Protein AF-A0A7X6YER9-F1 (afdb_monomer_lite)

pLDDT: mean 93.05, std 5.69, range [65.25, 98.38]

Secondary structure (DSSP, 8-state):
-------EE-GGGS----BTTB---S----HHHHHHTTTTTT-SEE---HHHHSTTGGG--HHHHHHHHHHHHHHHH-

Structure (mmCIF, N/CA/C/O backbone):
data_AF-A0A7X6YER9-F1
#
_entry.id   AF-A0A7X6YER9-F1
#
loop_
_atom_site.group_PDB
_atom_site.id
_atom_site.type_symbol
_atom_site.label_atom_id
_atom_site.label_alt_id
_atom_site.label_comp_id
_atom_site.label_asym_id
_atom_site.label_entity_id
_atom_site.label_seq_id
_atom_site.pdbx_PDB_ins_code
_atom_site.Cartn_x
_atom_site.Cartn_y
_atom_site.Cartn_z
_atom_site.occupancy
_atom_site.B_iso_or_equiv
_atom_site.auth_seq_id
_atom_site.auth_comp_id
_atom_site.auth_asym_id
_atom_site.auth_atom_id
_atom_site.pdbx_PDB_model_num
ATOM 1 N N . MET A 1 1 ? -8.291 9.573 32.649 1.00 65.25 1 MET A N 1
ATOM 2 C CA . MET A 1 1 ? -8.671 9.623 31.220 1.00 65.25 1 MET A CA 1
ATOM 3 C C . MET A 1 1 ? -8.254 8.306 30.592 1.00 65.25 1 MET A C 1
ATOM 5 O O . MET A 1 1 ? -7.145 7.872 30.875 1.00 65.25 1 MET A O 1
ATOM 9 N N . GLN A 1 2 ? -9.129 7.643 29.834 1.00 78.31 2 GLN A N 1
ATOM 10 C CA . GLN A 1 2 ? -8.723 6.470 29.050 1.00 78.31 2 GLN A CA 1
ATOM 11 C C . GLN A 1 2 ? -7.895 6.944 27.849 1.00 78.31 2 GLN A C 1
ATOM 13 O O . GLN A 1 2 ? -8.171 8.016 27.310 1.00 78.31 2 GLN A O 1
ATOM 18 N N . ALA A 1 3 ? -6.858 6.198 27.472 1.00 86.81 3 ALA A N 1
ATOM 19 C CA . ALA A 1 3 ? -6.039 6.537 26.314 1.00 86.81 3 ALA A CA 1
ATOM 20 C C . ALA A 1 3 ? -6.828 6.304 25.015 1.00 86.81 3 ALA A C 1
ATOM 22 O O . ALA A 1 3 ? -7.476 5.270 24.864 1.00 86.81 3 ALA A O 1
ATOM 23 N N . THR A 1 4 ? -6.748 7.245 24.073 1.00 91.19 4 THR A N 1
ATOM 24 C CA . THR A 1 4 ? -7.243 7.043 22.706 1.00 91.19 4 THR A CA 1
ATOM 25 C C . THR A 1 4 ? -6.157 6.344 21.899 1.00 91.19 4 THR A C 1
ATOM 27 O O . THR A 1 4 ? -5.116 6.939 21.615 1.00 91.19 4 THR A O 1
ATOM 30 N N . PHE A 1 5 ? -6.385 5.083 21.544 1.00 91.62 5 PHE A N 1
ATOM 31 C CA . PHE A 1 5 ? -5.483 4.334 20.673 1.00 91.62 5 PHE A CA 1
ATOM 32 C C . PHE A 1 5 ? -5.688 4.738 19.215 1.00 91.62 5 PHE A C 1
ATOM 34 O O . PHE A 1 5 ? -6.806 5.051 18.814 1.00 91.62 5 PHE A O 1
ATOM 41 N N . ARG A 1 6 ? -4.599 4.729 18.440 1.00 92.31 6 ARG A N 1
ATOM 42 C CA . ARG A 1 6 ? -4.629 4.908 16.988 1.00 92.31 6 ARG A CA 1
ATOM 43 C C . ARG A 1 6 ? -4.007 3.689 16.339 1.00 92.31 6 ARG A C 1
ATOM 45 O O . ARG A 1 6 ? -2.817 3.442 16.541 1.00 92.31 6 ARG A O 1
ATOM 52 N N . PHE A 1 7 ? -4.797 2.931 15.597 1.00 93.69 7 PHE A N 1
ATOM 53 C CA . PHE A 1 7 ? -4.330 1.708 14.957 1.00 93.69 7 PHE A CA 1
ATOM 54 C C . PHE A 1 7 ? -3.986 1.977 13.501 1.00 93.69 7 PHE A C 1
ATOM 56 O O . PHE A 1 7 ? -4.717 2.653 12.785 1.00 93.69 7 PHE A O 1
ATOM 63 N N . THR A 1 8 ? -2.877 1.418 13.038 1.00 94.69 8 THR A N 1
ATOM 64 C CA . THR A 1 8 ? -2.464 1.494 11.635 1.00 94.69 8 THR A CA 1
ATOM 65 C C . THR A 1 8 ? -2.117 0.108 11.124 1.00 94.69 8 THR A C 1
ATOM 67 O O . THR A 1 8 ? -1.829 -0.790 11.915 1.00 94.69 8 THR A O 1
ATOM 70 N N . PHE A 1 9 ? -2.116 -0.064 9.807 1.00 92.88 9 PHE A N 1
ATOM 71 C CA . PHE A 1 9 ? -1.679 -1.305 9.172 1.00 92.88 9 PHE A CA 1
ATOM 72 C C . PHE A 1 9 ? -0.919 -1.013 7.877 1.00 92.88 9 PHE A C 1
ATOM 74 O O . PHE A 1 9 ? -1.080 0.052 7.276 1.00 92.88 9 PHE A O 1
ATOM 81 N N . GLY A 1 10 ? -0.113 -1.976 7.445 1.00 94.19 10 GLY A N 1
ATOM 82 C CA . GLY A 1 10 ? 0.495 -1.995 6.122 1.00 94.19 10 GLY A CA 1
ATOM 83 C C . GLY A 1 10 ? -0.221 -2.989 5.202 1.00 94.19 10 GLY A C 1
ATOM 84 O O . GLY A 1 10 ? -0.620 -4.063 5.669 1.00 94.19 10 GLY A O 1
ATOM 85 N N . PRO A 1 11 ? -0.361 -2.716 3.892 1.00 92.94 11 PRO A N 1
ATOM 86 C CA . PRO A 1 11 ? -0.953 -3.659 2.939 1.00 92.94 11 PRO A CA 1
ATOM 87 C C . PRO A 1 11 ? -0.306 -5.056 2.960 1.00 92.94 11 PRO A C 1
ATOM 89 O O . PRO A 1 11 ? -0.996 -6.056 2.739 1.00 92.94 11 PRO A O 1
ATOM 92 N N . TRP A 1 12 ? 0.988 -5.147 3.291 1.00 92.31 12 TRP A N 1
ATOM 93 C CA . TRP A 1 12 ? 1.727 -6.407 3.442 1.00 92.31 12 TRP A CA 1
ATOM 94 C C . TRP A 1 12 ? 1.247 -7.277 4.610 1.00 92.31 12 TRP A C 1
ATOM 96 O O . TRP A 1 12 ? 1.502 -8.477 4.612 1.00 92.31 12 TRP A O 1
ATOM 106 N N . ASN A 1 13 ? 0.516 -6.732 5.592 1.00 92.44 13 ASN A N 1
ATOM 107 C CA . ASN A 1 13 ? -0.089 -7.554 6.646 1.00 92.44 13 ASN A CA 1
ATOM 108 C C . ASN A 1 13 ? -1.146 -8.514 6.072 1.00 92.44 13 ASN A C 1
ATOM 110 O O . ASN A 1 13 ? -1.318 -9.627 6.570 1.00 92.44 13 ASN A O 1
ATOM 114 N N . ILE A 1 14 ? -1.805 -8.121 4.975 1.00 90.81 14 ILE A N 1
ATOM 115 C CA . ILE A 1 14 ? -2.735 -8.959 4.212 1.00 90.81 14 ILE A CA 1
ATOM 116 C C . ILE A 1 14 ? -1.939 -9.709 3.125 1.00 90.81 14 ILE A C 1
ATOM 118 O O . ILE A 1 14 ? -2.104 -9.481 1.924 1.00 90.81 14 ILE A O 1
ATOM 122 N N . HIS A 1 15 ? -0.995 -10.545 3.563 1.00 92.50 15 HIS A N 1
ATOM 123 C CA . HIS A 1 15 ? -0.143 -11.382 2.708 1.00 92.50 15 HIS A CA 1
ATOM 124 C C . HIS A 1 15 ? -0.869 -12.662 2.255 1.00 92.50 15 HIS A C 1
ATOM 126 O O . HIS A 1 15 ? -1.868 -13.044 2.851 1.00 92.50 15 HIS A O 1
ATOM 132 N N . GLU A 1 16 ? -0.365 -13.363 1.241 1.00 96.81 16 GLU A N 1
ATOM 133 C CA . GLU A 1 16 ? -0.953 -14.627 0.761 1.00 96.81 16 GLU A CA 1
ATOM 134 C C . GLU A 1 16 ? -0.429 -15.859 1.516 1.00 96.81 16 GLU A C 1
ATOM 136 O O . GLU A 1 16 ? -1.049 -16.921 1.525 1.00 96.81 16 GLU A O 1
ATOM 141 N N . GLY A 1 17 ? 0.679 -15.704 2.242 1.00 96.62 17 GLY A N 1
ATOM 142 C CA . GLY A 1 17 ? 1.258 -16.744 3.094 1.00 96.62 17 GLY A CA 1
ATOM 143 C C . GLY A 1 17 ? 2.325 -17.611 2.436 1.00 96.62 17 GLY A C 1
ATOM 144 O O . GLY A 1 17 ? 2.710 -18.589 3.058 1.00 96.62 17 GLY A O 1
ATOM 145 N N . ALA A 1 18 ? 2.803 -17.260 1.239 1.00 97.19 18 ALA A N 1
ATOM 146 C CA . ALA A 1 18 ? 3.973 -17.910 0.656 1.00 97.19 18 ALA A CA 1
ATOM 147 C C . ALA A 1 18 ? 5.214 -17.740 1.549 1.00 97.19 18 ALA A C 1
ATOM 149 O O . ALA A 1 18 ? 5.393 -16.710 2.205 1.00 97.19 18 ALA A O 1
ATOM 150 N N . ASP A 1 19 ? 6.084 -18.739 1.542 1.00 96.56 19 ASP A N 1
ATOM 151 C CA . ASP A 1 19 ? 7.372 -18.708 2.230 1.00 96.56 19 ASP A CA 1
ATOM 152 C C . ASP A 1 19 ? 8.429 -19.471 1.397 1.00 96.56 19 ASP A C 1
ATOM 154 O O . ASP A 1 19 ? 8.100 -20.001 0.333 1.00 96.56 19 ASP A O 1
ATOM 158 N N . PRO A 1 20 ? 9.713 -19.525 1.806 1.00 97.81 20 PRO A N 1
ATOM 159 C CA . PRO A 1 20 ? 10.752 -20.196 1.017 1.00 97.81 20 PRO A CA 1
ATOM 160 C C . PRO A 1 20 ? 10.527 -21.695 0.748 1.00 97.81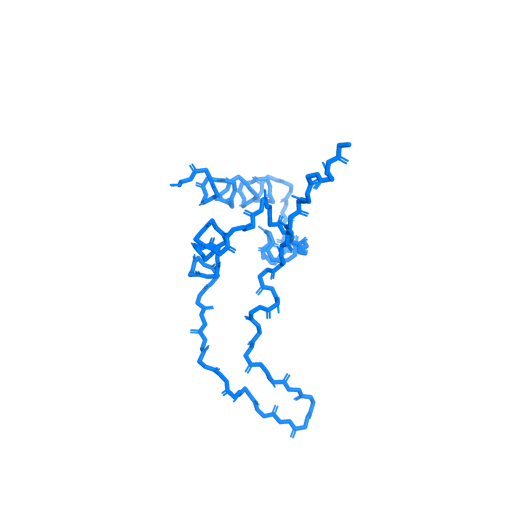 20 PRO A C 1
ATOM 162 O O . PRO A 1 20 ? 11.194 -22.256 -0.121 1.00 97.81 20 PRO A O 1
ATOM 165 N N . PHE A 1 21 ? 9.632 -22.353 1.489 1.00 97.75 21 PHE A N 1
ATOM 166 C CA . PHE A 1 21 ? 9.368 -23.792 1.427 1.00 97.75 21 PHE A CA 1
ATOM 167 C C . PHE A 1 21 ? 7.921 -24.137 1.039 1.00 97.75 21 PHE A C 1
ATOM 169 O O . PHE A 1 21 ? 7.610 -25.319 0.876 1.00 97.75 21 PHE A O 1
ATOM 176 N N . GLY A 1 22 ? 7.042 -23.146 0.872 1.00 97.44 22 GLY A N 1
ATOM 177 C CA . GLY A 1 22 ? 5.621 -23.354 0.612 1.00 97.44 22 GLY A CA 1
ATOM 178 C C . GLY A 1 22 ? 5.007 -22.305 -0.323 1.00 97.44 22 GLY A C 1
ATOM 179 O O . GLY A 1 22 ? 5.408 -21.140 -0.311 1.00 97.44 22 GLY A O 1
ATOM 180 N N . PRO A 1 23 ? 4.015 -22.697 -1.146 1.00 97.62 23 PRO A N 1
ATOM 181 C CA . PRO A 1 23 ? 3.323 -21.765 -2.031 1.00 97.62 23 PRO A CA 1
ATOM 182 C C . PRO A 1 23 ? 2.391 -20.825 -1.248 1.00 97.62 23 PRO A C 1
ATOM 184 O O . PRO A 1 23 ? 2.139 -21.019 -0.059 1.00 97.62 23 PRO A O 1
ATOM 187 N N . SER A 1 24 ? 1.813 -19.834 -1.935 1.00 97.69 24 SER A N 1
ATOM 188 C CA . SER A 1 24 ? 0.676 -19.068 -1.408 1.00 97.69 24 SER A CA 1
ATOM 189 C C . SER A 1 24 ? -0.466 -20.003 -0.992 1.00 97.69 24 SER A C 1
ATOM 191 O O . SER A 1 24 ? -0.782 -20.967 -1.691 1.00 97.69 24 SER A O 1
ATOM 193 N N . VAL A 1 25 ? -1.107 -19.694 0.138 1.00 97.62 25 VAL A N 1
ATOM 194 C CA . VAL A 1 25 ? -2.204 -20.497 0.721 1.00 97.62 25 VAL A CA 1
ATOM 195 C C . VAL A 1 25 ? -3.511 -19.713 0.867 1.00 97.62 25 VAL A C 1
ATOM 197 O O . VAL A 1 25 ? -4.502 -20.240 1.369 1.00 97.62 25 VAL A O 1
ATOM 200 N N . ARG A 1 26 ? -3.521 -18.441 0.461 1.00 97.19 26 ARG A N 1
ATOM 201 C CA . ARG A 1 26 ? -4.684 -17.546 0.456 1.00 97.19 26 ARG A CA 1
ATOM 202 C C . ARG A 1 26 ? -4.835 -16.918 -0.924 1.00 97.19 26 ARG A C 1
ATOM 204 O O . ARG A 1 26 ? -3.834 -16.676 -1.594 1.00 97.19 26 ARG A O 1
ATOM 211 N N . ASP A 1 27 ? -6.074 -16.616 -1.297 1.00 95.88 27 ASP A N 1
ATOM 212 C CA . ASP A 1 27 ? -6.376 -15.913 -2.542 1.00 95.88 27 ASP A CA 1
ATOM 213 C C . ASP A 1 27 ? -5.767 -14.506 -2.564 1.00 95.88 27 ASP A C 1
ATOM 215 O O . ASP A 1 27 ? -5.695 -13.808 -1.544 1.00 95.88 27 ASP A O 1
ATOM 219 N N . THR A 1 28 ? -5.382 -14.064 -3.760 1.00 93.81 28 THR A N 1
ATOM 220 C CA . THR A 1 28 ? -4.868 -12.716 -3.986 1.00 93.81 28 THR A CA 1
ATOM 221 C C . THR A 1 28 ? -5.958 -11.670 -3.778 1.00 93.81 28 THR A C 1
ATOM 223 O O . THR A 1 28 ? -7.032 -11.719 -4.378 1.00 93.81 28 THR A O 1
ATOM 226 N N . LEU A 1 29 ? -5.635 -10.642 -2.995 1.00 92.81 29 LEU A N 1
ATOM 227 C CA . LEU A 1 29 ? -6.372 -9.383 -2.983 1.00 92.81 29 LEU A CA 1
ATOM 228 C C . LEU A 1 29 ? -5.559 -8.326 -3.719 1.00 92.81 29 LEU A C 1
ATOM 230 O O . LEU A 1 29 ? -4.386 -8.110 -3.410 1.00 92.81 29 LEU A O 1
ATOM 234 N N . SER A 1 30 ? -6.192 -7.624 -4.658 1.00 93.25 30 SER A N 1
ATOM 235 C CA . SER A 1 30 ? -5.568 -6.467 -5.299 1.00 93.25 30 SER A CA 1
ATOM 236 C C . SER A 1 30 ? -5.220 -5.399 -4.262 1.00 93.25 30 SER A C 1
ATOM 238 O O . SER A 1 30 ? -5.878 -5.261 -3.227 1.00 93.25 30 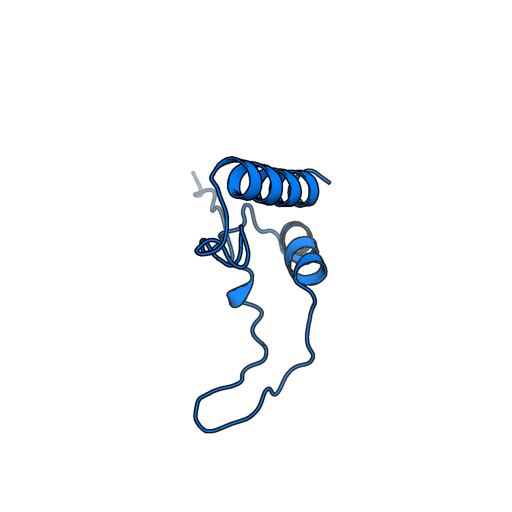SER A O 1
ATOM 240 N N . PHE A 1 31 ? -4.210 -4.587 -4.562 1.00 91.56 31 PHE A N 1
ATOM 241 C CA . PHE A 1 31 ? -3.789 -3.488 -3.695 1.00 91.56 31 PHE A CA 1
ATOM 242 C C . PHE A 1 31 ? -4.954 -2.554 -3.318 1.00 91.56 31 PHE A C 1
ATOM 244 O O . PHE A 1 31 ? -5.177 -2.270 -2.143 1.00 91.56 31 PHE A O 1
ATOM 251 N N . ALA A 1 32 ? -5.787 -2.178 -4.294 1.00 90.75 32 ALA A N 1
ATOM 252 C CA . ALA A 1 32 ? -6.972 -1.357 -4.054 1.00 90.75 32 ALA A CA 1
ATOM 253 C C . ALA A 1 32 ? -8.013 -2.053 -3.156 1.00 90.75 32 ALA A C 1
ATOM 255 O O . ALA A 1 32 ? -8.656 -1.392 -2.341 1.00 90.75 32 ALA A O 1
ATOM 256 N N . GLN A 1 33 ? -8.184 -3.379 -3.266 1.00 91.62 33 GLN A N 1
ATOM 257 C CA . GLN A 1 33 ? -9.043 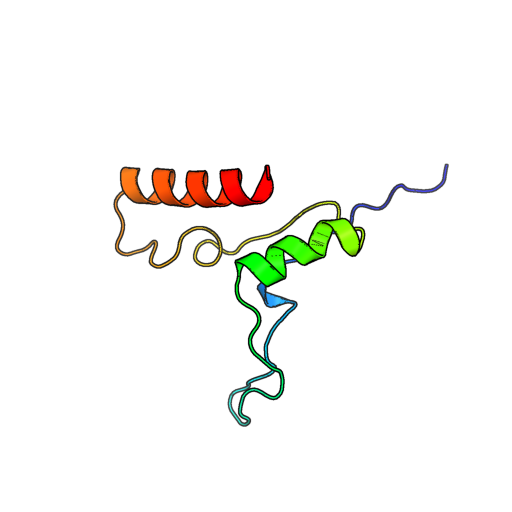-4.129 -2.342 1.00 91.62 33 GLN A CA 1
ATOM 258 C C . GLN A 1 33 ? -8.492 -4.085 -0.917 1.00 91.62 33 GLN A C 1
ATOM 260 O O . GLN A 1 33 ? -9.276 -3.844 -0.005 1.00 91.62 33 GLN A O 1
ATOM 265 N N . LYS A 1 34 ? -7.175 -4.248 -0.721 1.00 91.94 34 LYS A N 1
ATOM 266 C CA . LYS A 1 34 ? -6.534 -4.152 0.604 1.00 91.94 34 LYS A CA 1
ATOM 267 C C . LYS A 1 34 ? -6.730 -2.766 1.223 1.00 91.94 34 LYS A C 1
ATOM 269 O O . LYS A 1 34 ? -7.148 -2.668 2.374 1.00 91.94 34 LYS A O 1
ATOM 274 N N . LEU A 1 35 ? -6.523 -1.698 0.448 1.00 91.00 35 LEU A N 1
ATOM 275 C CA . LEU A 1 35 ? -6.734 -0.323 0.916 1.00 91.00 35 LEU A CA 1
ATOM 276 C C . LEU A 1 35 ? -8.196 -0.022 1.260 1.00 91.00 35 LEU A C 1
ATOM 278 O O . LEU A 1 35 ? -8.466 0.722 2.190 1.00 91.00 35 LEU A O 1
ATOM 282 N N . LYS A 1 36 ? -9.175 -0.634 0.596 1.00 87.62 36 LYS A N 1
ATOM 283 C CA . LYS A 1 36 ? -10.585 -0.425 0.968 1.00 87.62 36 LYS A CA 1
ATOM 284 C C . LYS A 1 36 ? -10.966 -1.029 2.325 1.00 87.62 36 LYS A C 1
ATOM 286 O O . LYS A 1 36 ? -11.988 -0.635 2.878 1.00 87.62 36 LYS A O 1
ATOM 291 N N . GLN A 1 37 ? -10.173 -1.953 2.876 1.00 84.88 37 GLN A N 1
ATOM 292 C CA . GLN A 1 37 ? -10.508 -2.638 4.131 1.00 84.88 37 GLN A CA 1
ATOM 293 C C . GLN A 1 37 ? -10.205 -1.816 5.393 1.00 84.88 37 GLN A C 1
ATOM 295 O O . GLN A 1 37 ? -10.767 -2.109 6.445 1.00 84.88 37 GLN A O 1
ATOM 300 N N . PHE A 1 38 ? -9.361 -0.779 5.336 1.00 85.69 38 PHE A N 1
ATOM 301 C CA . PHE A 1 38 ? -8.843 -0.171 6.571 1.00 85.69 38 PHE A CA 1
ATOM 302 C C . PHE A 1 38 ? -9.879 0.624 7.366 1.00 85.69 38 PHE A C 1
ATOM 304 O O . PHE A 1 38 ? -9.968 0.450 8.581 1.00 85.69 38 PHE A O 1
ATOM 311 N N . LYS A 1 39 ? -10.699 1.449 6.695 1.00 82.50 39 LYS A N 1
ATOM 312 C CA . LYS A 1 39 ? -11.765 2.211 7.368 1.00 82.50 39 LYS A CA 1
ATOM 313 C C . LYS A 1 39 ? -12.821 1.268 7.974 1.00 82.50 39 LYS A C 1
ATOM 315 O O . LYS A 1 39 ? -13.117 1.432 9.155 1.00 82.50 39 LYS A O 1
ATOM 320 N N . PRO A 1 40 ? -13.353 0.257 7.246 1.00 86.62 40 PRO A N 1
ATOM 321 C CA . PRO A 1 40 ? -14.301 -0.707 7.817 1.00 86.62 40 PRO A CA 1
ATOM 322 C C . PRO A 1 40 ? -13.778 -1.487 9.028 1.00 86.62 40 PRO A C 1
ATOM 324 O O . PRO A 1 40 ? -14.559 -1.824 9.912 1.00 86.62 40 PRO A O 1
ATOM 327 N N . LEU A 1 41 ? -12.473 -1.770 9.076 1.00 88.69 41 LEU A N 1
ATOM 328 C CA . LEU A 1 41 ? 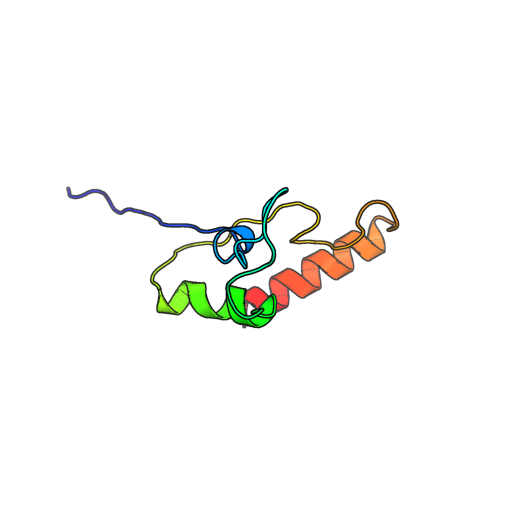-11.842 -2.511 10.173 1.00 88.69 41 LEU A CA 1
ATOM 329 C C . LEU A 1 41 ? -11.425 -1.626 11.363 1.00 88.69 41 LEU A C 1
ATOM 331 O O . LEU A 1 41 ? -10.923 -2.151 12.354 1.00 88.69 41 LEU A O 1
ATOM 335 N N . GLY A 1 42 ? -11.648 -0.308 11.296 1.00 89.94 42 GLY A N 1
ATOM 336 C CA . GLY A 1 42 ? -11.380 0.618 12.400 1.00 89.94 42 GLY A CA 1
ATOM 337 C C . GLY A 1 42 ? -9.932 1.106 12.502 1.00 89.94 42 GLY A C 1
ATOM 338 O O . GLY A 1 42 ? -9.519 1.526 13.579 1.00 89.94 42 GLY A O 1
ATOM 339 N N . PHE A 1 43 ? -9.158 1.056 11.413 1.00 92.81 43 PHE A N 1
ATOM 340 C CA . PHE A 1 43 ? -7.809 1.625 11.380 1.00 92.81 43 PHE A CA 1
ATOM 341 C C . PHE A 1 43 ? -7.832 3.132 11.089 1.00 92.81 43 PHE A C 1
ATOM 343 O O . PHE A 1 43 ? -8.568 3.614 10.227 1.00 92.81 43 PHE A O 1
ATOM 350 N N . ASP A 1 44 ? -6.950 3.863 11.763 1.00 91.94 44 ASP A N 1
ATOM 351 C CA . ASP A 1 44 ? -6.765 5.311 11.660 1.00 91.94 44 ASP A CA 1
ATOM 352 C C . ASP A 1 44 ? -5.766 5.726 10.574 1.00 91.94 44 ASP A C 1
ATOM 354 O O . ASP A 1 44 ? -5.650 6.913 10.257 1.00 91.94 44 ASP A O 1
ATOM 358 N N . GLY A 1 45 ? -4.998 4.780 10.029 1.00 91.94 45 GLY A N 1
ATOM 359 C CA . GLY A 1 45 ? -3.977 5.078 9.031 1.00 91.94 45 GLY A CA 1
ATOM 360 C C . GLY A 1 45 ? -3.411 3.854 8.324 1.00 91.94 45 GLY A C 1
ATOM 361 O O . GLY A 1 45 ? -3.579 2.713 8.762 1.00 91.94 45 GLY A O 1
ATOM 362 N N . VAL A 1 46 ? -2.716 4.127 7.222 1.00 93.75 46 VAL A N 1
ATOM 363 C CA . VAL A 1 46 ? -2.064 3.127 6.371 1.00 93.75 46 VAL A CA 1
ATOM 364 C C . VAL A 1 46 ? -0.577 3.441 6.281 1.00 93.75 46 VAL A C 1
ATOM 366 O O . VAL A 1 46 ? -0.193 4.604 6.153 1.00 93.75 46 VAL A O 1
ATOM 369 N N . GLN A 1 47 ? 0.250 2.407 6.366 1.00 95.06 47 GLN A N 1
ATOM 370 C CA . GLN A 1 47 ? 1.696 2.472 6.190 1.00 95.06 47 GLN A CA 1
ATOM 371 C C . GLN A 1 47 ? 2.066 1.882 4.828 1.00 95.06 47 GLN A C 1
ATOM 373 O O . GLN A 1 47 ? 1.375 0.998 4.329 1.00 95.06 47 GLN A O 1
ATOM 378 N N . PHE A 1 48 ? 3.162 2.353 4.245 1.00 95.94 48 PHE A N 1
ATOM 379 C CA . PHE A 1 48 ? 3.651 1.901 2.946 1.00 95.94 48 PHE A CA 1
ATOM 380 C C . PHE A 1 48 ? 5.164 1.711 3.029 1.00 95.94 48 PHE A C 1
ATOM 382 O O . PHE A 1 48 ? 5.840 2.548 3.636 1.00 95.94 48 PHE A O 1
ATOM 389 N N . HIS A 1 49 ? 5.686 0.653 2.411 1.00 96.19 49 HIS A N 1
ATOM 390 C CA . HIS A 1 49 ? 7.046 0.705 1.886 1.00 96.19 49 HIS A CA 1
ATOM 391 C C . HIS A 1 49 ? 7.090 1.674 0.695 1.00 96.19 49 HIS A C 1
ATOM 393 O O . HIS A 1 49 ? 6.060 2.125 0.180 1.00 96.19 49 HIS A O 1
ATOM 399 N N . ASP A 1 50 ? 8.291 2.046 0.281 1.00 95.00 50 ASP A N 1
ATOM 400 C CA . ASP A 1 50 ? 8.496 2.893 -0.889 1.00 95.00 50 ASP A CA 1
ATOM 401 C C . ASP A 1 50 ? 7.923 2.257 -2.162 1.00 95.00 50 ASP A C 1
ATOM 403 O O . ASP A 1 50 ? 7.207 2.933 -2.902 1.00 95.00 50 ASP A O 1
ATOM 407 N N . ASP A 1 51 ? 8.148 0.961 -2.362 1.00 94.69 51 ASP A N 1
ATOM 408 C CA . ASP A 1 51 ? 7.639 0.181 -3.494 1.00 94.69 51 ASP A CA 1
ATOM 409 C C . ASP A 1 51 ? 6.129 -0.122 -3.420 1.00 94.69 51 ASP A C 1
ATOM 411 O O . ASP A 1 51 ? 5.465 -0.156 -4.460 1.00 94.69 51 ASP A O 1
ATOM 415 N N . ASP A 1 52 ? 5.550 -0.234 -2.217 1.00 94.25 52 ASP A N 1
ATOM 416 C CA . ASP A 1 52 ? 4.089 -0.251 -2.030 1.00 94.25 52 ASP A CA 1
ATOM 417 C C . ASP A 1 52 ? 3.454 1.066 -2.516 1.00 94.25 52 ASP A C 1
ATOM 419 O O . ASP A 1 52 ? 2.370 1.074 -3.108 1.00 94.25 52 ASP A O 1
ATOM 423 N N . ALA A 1 53 ? 4.101 2.200 -2.219 1.00 95.00 53 ALA A N 1
ATOM 424 C CA . ALA A 1 53 ? 3.583 3.525 -2.548 1.00 95.00 53 ALA A CA 1
ATOM 425 C C . ALA A 1 53 ? 3.848 3.924 -4.007 1.00 95.00 53 ALA A C 1
ATOM 427 O O . ALA A 1 53 ? 3.016 4.577 -4.647 1.00 95.00 53 ALA A O 1
ATOM 428 N N . VAL A 1 54 ? 5.023 3.562 -4.517 1.00 97.19 54 VAL A N 1
ATOM 429 C CA . VAL A 1 54 ? 5.528 3.897 -5.847 1.00 97.19 54 VAL A CA 1
ATOM 430 C C . VAL A 1 54 ? 6.236 2.663 -6.418 1.00 97.19 54 VAL A C 1
ATOM 432 O O . VAL A 1 54 ? 7.446 2.509 -6.258 1.00 97.19 54 VAL A O 1
ATOM 435 N N . PRO A 1 55 ? 5.507 1.799 -7.143 1.00 95.50 55 PRO A N 1
ATOM 436 C CA . PRO A 1 55 ? 6.107 0.635 -7.778 1.00 95.50 55 PRO A CA 1
ATOM 437 C C . PRO A 1 55 ? 7.199 1.028 -8.775 1.00 95.50 55 PRO A C 1
ATOM 439 O O . PRO A 1 55 ? 7.043 2.015 -9.515 1.00 95.50 55 PRO A O 1
ATOM 442 N N . ASP A 1 56 ? 8.261 0.220 -8.799 1.00 95.75 56 ASP A N 1
ATOM 443 C CA . ASP A 1 56 ? 9.434 0.357 -9.672 1.00 95.75 56 ASP A CA 1
ATOM 444 C C . ASP A 1 56 ? 10.197 1.676 -9.466 1.00 95.75 56 ASP A C 1
ATOM 446 O O . ASP A 1 56 ? 10.753 2.234 -10.407 1.00 95.75 56 ASP A O 1
ATOM 450 N N . MET A 1 57 ? 10.210 2.214 -8.237 1.00 95.38 57 MET A N 1
ATOM 451 C CA . MET A 1 57 ? 10.772 3.539 -7.927 1.00 95.38 57 MET A CA 1
ATOM 452 C C . MET A 1 57 ? 12.203 3.753 -8.451 1.00 95.38 57 MET A C 1
ATOM 454 O O . MET A 1 57 ? 12.525 4.863 -8.870 1.00 95.38 57 MET A O 1
ATOM 458 N N . ASN A 1 58 ? 13.037 2.709 -8.471 1.00 96.38 58 ASN A N 1
ATOM 459 C CA . ASN A 1 58 ? 14.421 2.781 -8.956 1.00 96.38 58 ASN A CA 1
ATOM 460 C C . ASN A 1 58 ? 14.538 3.101 -10.458 1.00 96.38 58 ASN A C 1
ATOM 462 O O . ASN A 1 58 ? 15.577 3.598 -10.886 1.00 96.38 58 ASN A O 1
ATOM 466 N N . ASP A 1 59 ? 13.482 2.855 -11.238 1.00 97.69 59 ASP A N 1
ATOM 467 C CA . ASP A 1 59 ? 13.447 3.059 -12.691 1.00 97.69 59 ASP A CA 1
ATOM 468 C C . ASP A 1 59 ? 12.744 4.370 -13.092 1.00 97.69 59 ASP A C 1
ATOM 470 O O . ASP A 1 59 ? 12.479 4.615 -14.272 1.00 97.69 59 ASP A O 1
ATOM 474 N N . LEU A 1 60 ? 12.405 5.221 -12.118 1.00 97.44 60 LEU A N 1
ATOM 475 C CA . LEU A 1 60 ? 11.614 6.432 -12.324 1.00 97.44 60 LEU A CA 1
ATOM 476 C C . LEU A 1 60 ? 12.421 7.704 -12.068 1.00 97.44 60 LEU A C 1
ATOM 478 O O . LEU A 1 60 ? 13.249 7.782 -11.162 1.00 97.44 60 LEU A O 1
ATOM 482 N N . ASP A 1 61 ? 12.101 8.753 -12.824 1.00 98.19 61 ASP A N 1
ATOM 483 C CA . ASP A 1 61 ? 12.531 10.104 -12.483 1.00 98.19 61 ASP A CA 1
ATOM 484 C C . ASP A 1 61 ? 11.657 10.719 -11.371 1.00 98.19 61 ASP A C 1
ATOM 486 O O . ASP A 1 61 ? 10.597 10.212 -10.986 1.00 98.19 61 ASP A O 1
ATOM 490 N N . SER A 1 62 ? 12.099 11.859 -10.840 1.00 97.88 62 SER A N 1
ATOM 491 C CA . SER A 1 62 ? 11.413 12.545 -9.740 1.00 97.88 62 SER A CA 1
ATOM 492 C C . SER A 1 62 ? 9.988 12.998 -10.086 1.00 97.88 62 SER A C 1
ATOM 494 O O . SER A 1 62 ? 9.121 13.045 -9.203 1.00 97.88 62 SER A O 1
ATOM 496 N N . ALA A 1 63 ? 9.718 13.314 -11.357 1.00 98.25 63 ALA A N 1
ATOM 497 C CA . ALA A 1 63 ? 8.397 13.728 -11.812 1.00 98.25 63 ALA A CA 1
ATOM 498 C C . ALA A 1 63 ? 7.426 12.539 -11.814 1.00 98.25 63 ALA A C 1
ATOM 500 O O . ALA A 1 63 ? 6.319 12.647 -11.274 1.00 98.25 63 ALA A O 1
ATOM 501 N N . ALA A 1 64 ? 7.863 11.391 -12.334 1.00 98.19 64 ALA A N 1
ATOM 502 C CA . ALA A 1 64 ? 7.100 10.151 -12.345 1.00 98.19 64 ALA A CA 1
ATOM 503 C C . ALA A 1 64 ? 6.834 9.630 -10.925 1.00 98.19 64 ALA A C 1
ATOM 505 O O . ALA A 1 64 ? 5.696 9.265 -10.613 1.00 98.19 64 ALA A O 1
ATOM 506 N N . ILE A 1 65 ? 7.831 9.682 -10.032 1.00 98.38 65 ILE A N 1
ATOM 507 C CA . ILE A 1 65 ? 7.661 9.338 -8.608 1.00 98.38 65 ILE A CA 1
ATOM 508 C C . ILE A 1 65 ? 6.565 10.205 -7.974 1.00 98.38 65 ILE A C 1
ATOM 510 O O . ILE A 1 65 ? 5.628 9.691 -7.359 1.00 98.38 65 ILE A O 1
ATOM 514 N N . THR A 1 66 ? 6.633 11.524 -8.175 1.00 98.06 66 THR A N 1
ATOM 515 C CA . THR A 1 66 ? 5.644 12.470 -7.632 1.00 98.06 66 THR A CA 1
ATOM 516 C C . THR A 1 66 ? 4.240 12.199 -8.179 1.00 98.06 66 THR A C 1
ATOM 518 O O . THR A 1 66 ? 3.253 12.275 -7.441 1.00 98.06 66 THR A O 1
ATOM 521 N N . GLN A 1 67 ? 4.130 11.874 -9.469 1.00 98.12 67 GLN A N 1
ATOM 522 C CA . GLN A 1 67 ? 2.857 11.544 -10.106 1.00 98.12 67 GLN A CA 1
ATOM 523 C C . GLN A 1 67 ? 2.245 10.265 -9.520 1.00 98.12 67 GLN A C 1
ATOM 525 O O . GLN A 1 67 ? 1.061 10.269 -9.170 1.00 98.12 67 GLN A O 1
ATOM 530 N N . LYS A 1 68 ? 3.038 9.197 -9.367 1.00 97.50 68 LYS A N 1
ATOM 531 C CA . LYS A 1 68 ? 2.581 7.929 -8.776 1.00 97.50 68 LYS A CA 1
ATOM 532 C C . LYS A 1 68 ? 2.165 8.101 -7.312 1.00 97.50 68 LYS A C 1
ATOM 534 O O . LYS A 1 68 ? 1.068 7.684 -6.944 1.00 97.50 68 LYS A O 1
ATOM 539 N N . ALA A 1 69 ? 2.951 8.821 -6.509 1.00 97.31 69 ALA A N 1
ATOM 540 C CA . ALA A 1 69 ? 2.594 9.129 -5.121 1.00 97.31 69 ALA A CA 1
ATOM 541 C C . ALA A 1 69 ? 1.277 9.927 -5.016 1.00 97.31 69 ALA A C 1
ATOM 543 O O . ALA A 1 69 ? 0.445 9.674 -4.141 1.00 97.31 69 ALA A O 1
ATOM 544 N N . ARG A 1 70 ? 1.030 10.866 -5.943 1.00 97.25 70 ARG A N 1
ATOM 545 C CA . ARG A 1 70 ? -0.245 11.602 -6.013 1.00 97.25 70 ARG A CA 1
ATOM 546 C C . ARG A 1 70 ? -1.418 10.689 -6.371 1.00 97.25 70 ARG A C 1
ATOM 548 O O . ARG A 1 70 ? -2.500 10.862 -5.815 1.00 97.25 70 ARG A O 1
ATOM 555 N N . ALA A 1 71 ? -1.215 9.723 -7.265 1.00 95.56 71 ALA A N 1
ATOM 556 C CA . ALA A 1 71 ? -2.244 8.747 -7.613 1.00 95.56 71 ALA A CA 1
ATOM 557 C C . ALA A 1 71 ? -2.640 7.884 -6.403 1.00 95.56 71 ALA A C 1
ATOM 559 O O . ALA A 1 71 ? -3.834 7.696 -6.163 1.00 95.56 71 ALA A O 1
ATOM 560 N N . LEU A 1 72 ? -1.665 7.448 -5.594 1.00 94.88 72 LEU A N 1
ATOM 561 C CA . LEU A 1 72 ? -1.935 6.764 -4.327 1.00 94.88 72 LEU A CA 1
ATOM 562 C C . LEU A 1 72 ? -2.749 7.645 -3.374 1.00 94.88 72 LEU A C 1
ATOM 564 O O . LEU A 1 72 ? -3.759 7.195 -2.838 1.00 94.88 72 LEU A O 1
ATOM 568 N N . LYS A 1 73 ? -2.357 8.914 -3.200 1.00 94.25 73 LYS A N 1
ATOM 569 C CA . LYS A 1 73 ? -3.100 9.852 -2.345 1.00 94.25 73 LYS A CA 1
ATOM 570 C C . LYS A 1 73 ? -4.565 9.971 -2.775 1.00 94.25 73 LYS A C 1
ATOM 572 O O . LYS A 1 73 ? -5.451 9.868 -1.935 1.00 94.25 73 LYS A O 1
ATOM 577 N N . ASN A 1 74 ? -4.823 10.125 -4.073 1.00 93.62 74 ASN A N 1
ATOM 578 C CA . ASN A 1 74 ? -6.188 10.214 -4.597 1.00 93.62 74 ASN A CA 1
ATOM 579 C C . ASN A 1 74 ? -7.005 8.941 -4.311 1.00 93.62 74 ASN A C 1
ATOM 581 O O . ASN A 1 74 ? -8.206 9.032 -4.081 1.00 93.62 74 ASN A O 1
ATOM 585 N N . MET A 1 75 ? -6.368 7.764 -4.299 1.00 89.50 75 MET A N 1
ATOM 586 C CA . MET A 1 75 ? -7.025 6.505 -3.926 1.00 89.50 75 MET A CA 1
ATOM 587 C C . MET A 1 75 ? -7.412 6.462 -2.439 1.00 89.50 75 MET A C 1
ATOM 589 O O . MET A 1 75 ? -8.415 5.842 -2.099 1.00 89.50 75 MET A O 1
ATOM 593 N N . LEU A 1 76 ? -6.635 7.112 -1.565 1.00 89.25 76 LEU A N 1
ATOM 594 C CA . LEU A 1 76 ? -6.899 7.195 -0.121 1.00 89.25 76 LEU A CA 1
ATOM 595 C C . LEU A 1 76 ? -7.928 8.277 0.249 1.00 89.25 76 LEU A C 1
ATOM 597 O O . LEU A 1 76 ? -8.628 8.132 1.253 1.00 89.25 76 LEU A O 1
ATOM 601 N N . ASP A 1 77 ? -7.992 9.354 -0.539 1.00 87.88 77 ASP A N 1
ATOM 602 C CA . ASP A 1 77 ? -8.944 10.459 -0.358 1.00 87.88 77 ASP A CA 1
ATOM 603 C C . ASP A 1 77 ? -10.377 10.099 -0.805 1.00 87.88 77 ASP A C 1
ATOM 605 O O . AS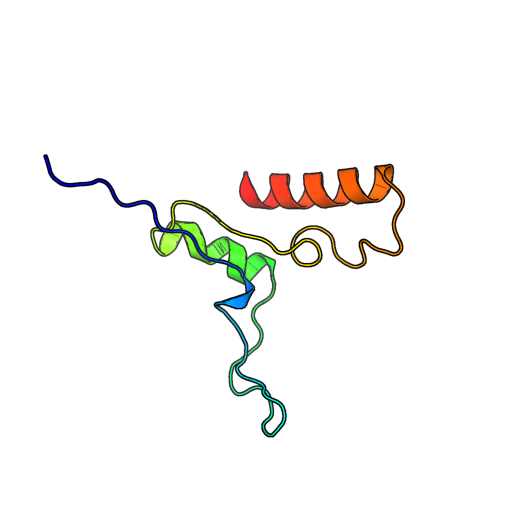P A 1 77 ? -11.320 10.787 -0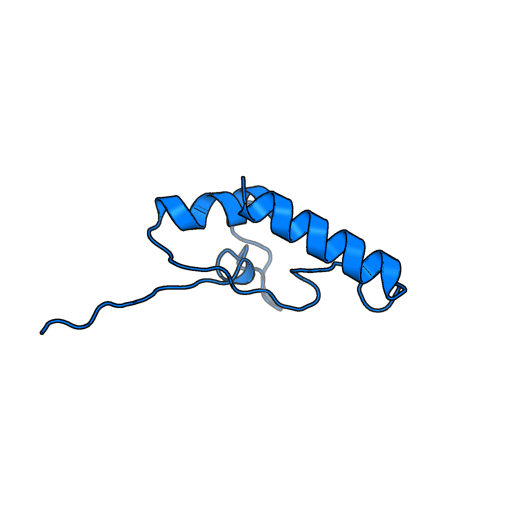.409 1.00 87.88 77 ASP A O 1
ATOM 609 N N . GLY A 1 78 ? -10.531 9.057 -1.634 1.00 70.88 78 GLY A N 1
ATOM 610 C CA . GLY A 1 78 ? -11.827 8.500 -2.045 1.00 70.88 78 GLY A CA 1
ATOM 611 C C . GLY A 1 78 ? -12.608 7.819 -0.920 1.00 70.88 78 GLY A C 1
ATOM 612 O O . GLY A 1 78 ? -13.823 7.629 -1.141 1.00 70.88 78 GLY A O 1
#

Sequence (78 aa):
MQATFRFTFGPWNIHEGADPFGPSVRDTLSFAQKLKQFKPLGFDGVQFHDDDAVPDMNDLDSAAITQKARALKNMLDG

Radius of gyration: 15.31 Å; chains: 1; bounding box: 29×38×44 Å

Foldseek 3Di:
DDDDDAAEEELCVVPQPDDPVDDRPHDDDDLLRSLVVQVVVPHPYYDDDLCSQPPPVVPDDPVSSVVSNVVSVVSNVD